Protein AF-A0A961F9R4-F1 (afdb_monomer_lite)

Radius of gyration: 24.07 Å; chains: 1; bounding box: 36×91×36 Å

Sequence (110 aa):
MMTTRLPLLLLALLTPSSALQLRADDIAAAATPVSLIHVAKDFKVELLYSVPKGQEGSWVSMCHDDKGRLLVSDQYGRLYRVTPPAADGSPSDTKSEQIDLTIGAAQGMV

Secondary structure (DSSP, 8-state):
------------------S----HHHHHTPPPPGGGS---TT----------HHHH--EEEEEE-TTSPEEEEESSS-EEEEEPPPTTS-GGG-EEEE---S-----S--

pLDDT: mean 83.54, std 19.88, range [41.75, 98.25]

Foldseek 3Di:
DDDDDDDDPPPPPPDPPPPDPPDVLNVVQFDDDLVPDDDDPPDDDDDLDGDSCVPQNAWQDWDADPVRWIWTAHQPDFIKIWDADPPPDDSPVIDIGTDPDPDGNPNDDD

Structure (mmCIF, N/CA/C/O backbone):
data_AF-A0A961F9R4-F1
#
_entry.id   AF-A0A961F9R4-F1
#
loop_
_atom_site.group_PDB
_atom_site.id
_atom_site.type_symbol
_atom_site.label_atom_id
_atom_site.label_alt_id
_atom_site.label_comp_id
_atom_site.label_asym_id
_atom_site.label_entity_id
_atom_site.label_seq_id
_atom_site.pdbx_PDB_ins_code
_atom_site.Cartn_x
_atom_site.Cartn_y
_atom_site.Cartn_z
_atom_site.occupancy
_atom_site.B_iso_or_equiv
_atom_site.auth_seq_id
_atom_site.auth_comp_id
_atom_site.auth_asym_id
_atom_site.auth_atom_id
_atom_site.pdbx_PDB_model_num
ATOM 1 N N . MET A 1 1 ? -11.009 77.622 16.530 1.00 41.75 1 MET A N 1
ATOM 2 C CA . MET A 1 1 ? -11.019 76.611 17.610 1.00 41.75 1 MET A CA 1
ATOM 3 C C . MET A 1 1 ? -11.364 75.283 16.956 1.00 41.75 1 MET A C 1
ATOM 5 O O . MET A 1 1 ? -12.411 75.210 16.340 1.00 41.75 1 MET A O 1
ATOM 9 N N . MET A 1 2 ? -10.351 74.433 16.744 1.00 44.88 2 MET A N 1
ATOM 10 C CA . MET A 1 2 ? -10.231 73.095 17.367 1.00 44.88 2 MET A CA 1
ATOM 11 C C . MET A 1 2 ? -11.304 72.109 16.875 1.00 44.88 2 MET A C 1
ATOM 13 O O . MET A 1 2 ? -12.479 72.389 17.002 1.00 4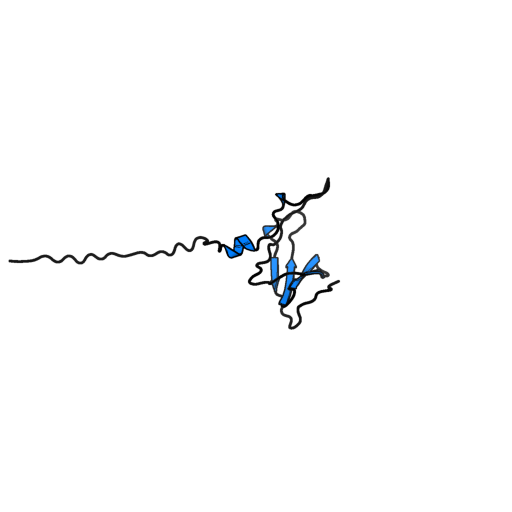4.88 2 MET A O 1
ATOM 17 N N . THR A 1 3 ? -11.036 70.921 16.341 1.00 44.66 3 THR A N 1
ATOM 18 C CA . THR A 1 3 ? -9.815 70.121 16.170 1.00 44.66 3 THR A CA 1
ATOM 19 C C . THR A 1 3 ? -10.234 68.880 15.367 1.00 44.66 3 THR A C 1
ATOM 21 O O . THR A 1 3 ? -11.278 68.297 15.640 1.00 44.66 3 THR A O 1
ATOM 24 N N . THR A 1 4 ? -9.405 68.503 14.398 1.00 54.44 4 THR A N 1
ATOM 25 C CA . THR A 1 4 ? -9.123 67.165 13.842 1.00 54.44 4 THR A CA 1
ATOM 26 C C . THR A 1 4 ? -9.739 65.970 14.579 1.00 54.44 4 THR A C 1
ATOM 28 O O . THR A 1 4 ? -9.507 65.893 15.779 1.00 54.44 4 THR A O 1
ATOM 31 N N . ARG A 1 5 ? -10.329 64.987 13.862 1.00 50.50 5 ARG A N 1
ATOM 32 C CA . ARG A 1 5 ? -10.055 63.529 14.009 1.00 50.50 5 ARG A CA 1
ATOM 33 C C . ARG A 1 5 ? -10.430 62.746 12.738 1.00 50.50 5 ARG A C 1
ATOM 35 O O . ARG A 1 5 ? -11.599 62.564 12.424 1.00 50.50 5 ARG A O 1
ATOM 42 N N . LEU A 1 6 ? -9.401 62.271 12.043 1.00 50.91 6 LEU A N 1
ATOM 43 C CA . LEU A 1 6 ? -9.440 61.250 10.995 1.00 50.91 6 LEU A CA 1
ATOM 44 C C . LEU A 1 6 ? -9.558 59.864 11.664 1.00 50.91 6 LEU A C 1
ATOM 46 O O . LEU A 1 6 ? -8.750 59.595 12.557 1.00 50.91 6 LEU A O 1
ATOM 50 N N . PRO A 1 7 ? -10.479 58.965 11.274 1.00 53.97 7 PRO A N 1
ATOM 51 C CA . PRO A 1 7 ? -10.390 57.573 11.679 1.00 53.97 7 PRO A CA 1
ATOM 52 C C . PRO A 1 7 ? -9.507 56.822 10.677 1.00 53.97 7 PRO A C 1
ATOM 54 O O . PRO A 1 7 ? -9.842 56.650 9.507 1.00 53.97 7 PRO A O 1
ATOM 57 N N . LEU A 1 8 ? -8.346 56.399 11.165 1.00 50.75 8 LEU A N 1
ATOM 58 C CA . LEU A 1 8 ? -7.455 55.446 10.522 1.00 50.75 8 LEU A CA 1
ATOM 59 C C . LEU A 1 8 ? -8.167 54.082 10.468 1.00 50.75 8 LEU A C 1
ATOM 61 O O . LEU A 1 8 ? -8.217 53.374 11.471 1.00 50.75 8 LEU A O 1
ATOM 65 N N . LEU A 1 9 ? -8.751 53.719 9.323 1.00 47.59 9 LEU A N 1
ATOM 66 C CA . LEU A 1 9 ? -9.284 52.374 9.097 1.00 47.59 9 LEU A CA 1
ATOM 67 C C . LEU A 1 9 ? -8.148 51.491 8.559 1.00 47.59 9 LEU A C 1
ATOM 69 O O . LEU A 1 9 ? -7.909 51.420 7.356 1.00 47.59 9 LEU A O 1
ATOM 73 N N . LEU A 1 10 ? -7.396 50.862 9.463 1.00 46.22 10 LEU A N 1
ATOM 74 C CA . LEU A 1 10 ? -6.391 49.865 9.102 1.00 46.22 10 LEU A CA 1
ATOM 75 C C . LEU A 1 10 ? -7.106 48.524 8.866 1.00 46.22 10 LEU A C 1
ATOM 77 O O . LEU A 1 10 ? -7.372 47.774 9.803 1.00 46.22 10 LEU A O 1
ATOM 81 N N . LEU A 1 11 ? -7.461 48.242 7.612 1.00 49.03 11 LEU A N 1
ATOM 82 C CA . LEU A 1 11 ? -7.952 46.932 7.188 1.00 49.03 11 LEU A CA 1
ATOM 83 C C . LEU A 1 11 ? -6.771 45.950 7.179 1.00 49.03 11 LEU A C 1
ATOM 85 O O . LEU A 1 11 ? -6.025 45.865 6.205 1.00 49.03 11 LEU A O 1
ATOM 89 N N . ALA A 1 12 ? -6.580 45.217 8.274 1.00 52.28 12 ALA A N 1
ATOM 90 C CA . ALA A 1 12 ? -5.672 44.078 8.297 1.00 52.28 12 ALA A CA 1
ATOM 91 C C . ALA A 1 12 ? -6.321 42.912 7.533 1.00 52.28 12 ALA A C 1
ATOM 93 O O . ALA A 1 12 ? -7.086 42.129 8.093 1.00 52.28 12 ALA A O 1
ATOM 94 N N . LEU A 1 13 ? -6.028 42.807 6.236 1.00 48.62 13 LEU A N 1
ATOM 95 C CA . LEU A 1 13 ? -6.225 41.579 5.467 1.00 48.62 13 LEU A CA 1
ATOM 96 C C . LEU A 1 13 ? -5.228 40.531 5.985 1.00 48.62 13 LEU A C 1
ATOM 98 O O . LEU A 1 13 ? -4.146 40.365 5.429 1.00 48.62 13 LEU A O 1
ATOM 102 N N . LEU A 1 14 ? -5.576 39.830 7.069 1.00 51.97 14 LEU A N 1
ATOM 103 C CA . LEU A 1 14 ? -4.977 38.528 7.348 1.00 51.97 14 LEU A CA 1
ATOM 104 C C . LEU A 1 14 ? -5.548 37.552 6.323 1.00 51.97 14 LEU A C 1
ATOM 106 O O . LEU A 1 14 ? -6.595 36.944 6.534 1.00 51.97 14 LEU A O 1
ATOM 110 N N . THR A 1 15 ? -4.860 37.396 5.201 1.00 47.34 15 THR A N 1
ATOM 111 C CA . THR A 1 15 ? -4.942 36.142 4.467 1.00 47.34 15 THR A CA 1
ATOM 112 C C . THR A 1 15 ? -4.077 35.140 5.232 1.00 47.34 15 THR A C 1
ATOM 114 O O . THR A 1 15 ? -2.852 35.287 5.259 1.00 47.34 15 THR A O 1
ATOM 117 N N . PRO A 1 16 ? -4.634 34.102 5.882 1.00 46.47 16 PRO A N 1
ATOM 118 C CA . PRO A 1 16 ? -3.834 32.913 6.076 1.00 46.47 16 PRO A CA 1
ATOM 119 C C . PRO A 1 16 ? -3.594 32.372 4.669 1.00 46.47 16 PRO A C 1
ATOM 121 O O . PRO A 1 16 ? -4.493 31.850 4.013 1.00 46.47 16 PRO A O 1
ATOM 124 N N . SER A 1 17 ? -2.384 32.592 4.165 1.00 53.16 17 SER A N 1
ATOM 125 C CA . SER A 1 17 ? -1.887 31.906 2.983 1.00 53.16 17 SER A CA 1
ATOM 126 C C . SER A 1 17 ? -1.829 30.420 3.340 1.00 53.16 17 SER A C 1
ATOM 128 O O . SER A 1 17 ? -0.827 29.926 3.843 1.00 53.16 17 SER A O 1
ATOM 130 N N . SER A 1 18 ? -2.933 29.695 3.148 1.00 53.06 18 SER A N 1
ATOM 131 C CA . SER A 1 18 ? -2.998 28.233 3.265 1.00 53.06 18 SER A CA 1
ATOM 132 C C . SER A 1 18 ? -2.382 27.560 2.035 1.00 53.06 18 SER A C 1
ATOM 134 O O . SER A 1 18 ? -2.887 26.559 1.535 1.00 53.06 18 SER A O 1
ATOM 136 N N . ALA A 1 19 ? -1.275 28.110 1.539 1.00 54.53 19 ALA A N 1
ATOM 137 C CA . ALA A 1 19 ? -0.407 27.419 0.612 1.00 54.53 19 ALA A CA 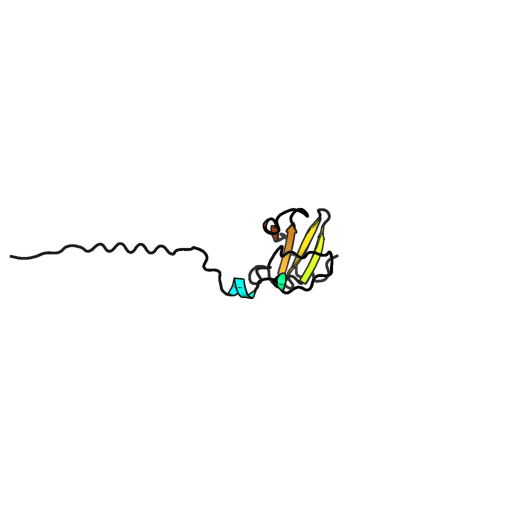1
ATOM 138 C C . ALA A 1 19 ? 0.519 26.524 1.445 1.00 54.53 19 ALA A C 1
ATOM 140 O O . ALA A 1 19 ? 1.494 26.994 2.019 1.00 54.53 19 ALA A O 1
ATOM 141 N N . LEU A 1 20 ? 0.152 25.243 1.537 1.00 49.38 20 LEU A N 1
ATOM 142 C CA . LEU A 1 20 ? 1.042 24.121 1.849 1.00 49.38 20 LEU A CA 1
ATOM 143 C C . LEU A 1 20 ? 2.008 24.347 3.031 1.00 49.38 20 LEU A C 1
ATOM 145 O O . LEU A 1 20 ? 3.227 24.362 2.875 1.00 49.38 20 LEU A O 1
ATOM 149 N N . GLN A 1 21 ? 1.477 24.415 4.253 1.00 50.78 21 GLN A N 1
ATOM 150 C CA . GLN A 1 21 ? 2.306 24.089 5.413 1.00 50.78 21 GLN A CA 1
ATOM 151 C C . GLN A 1 21 ? 2.409 22.561 5.492 1.00 50.78 21 GLN A C 1
ATOM 153 O O . GLN A 1 21 ? 1.665 21.939 6.252 1.00 50.78 21 GLN A O 1
ATOM 158 N N . LEU A 1 22 ? 3.279 21.969 4.665 1.00 49.41 22 LEU A N 1
ATOM 159 C CA . LEU A 1 22 ? 3.657 20.559 4.773 1.00 49.41 22 LEU A CA 1
ATOM 160 C C . LEU A 1 22 ? 4.055 20.323 6.236 1.00 49.41 22 LEU A C 1
ATOM 162 O O . LEU A 1 22 ? 4.957 20.996 6.750 1.00 49.41 22 LEU A O 1
ATOM 166 N N . ARG A 1 23 ? 3.307 19.487 6.960 1.00 57.09 23 ARG A N 1
ATOM 167 C CA . ARG A 1 23 ? 3.572 19.280 8.385 1.00 57.09 23 ARG A CA 1
ATOM 168 C C . ARG A 1 23 ? 4.881 18.503 8.472 1.00 57.09 23 ARG A C 1
ATOM 170 O O . ARG A 1 23 ? 5.123 17.610 7.670 1.00 57.09 23 ARG A O 1
ATOM 177 N N . ALA A 1 24 ? 5.745 18.836 9.427 1.00 50.69 24 ALA A N 1
ATOM 178 C CA . ALA A 1 24 ? 7.005 18.109 9.616 1.00 50.69 24 ALA A CA 1
ATOM 179 C C . ALA A 1 24 ? 6.776 16.592 9.809 1.00 50.69 24 ALA A C 1
ATOM 181 O O . ALA A 1 24 ? 7.613 15.786 9.407 1.00 50.69 24 ALA A O 1
ATOM 182 N N . ASP A 1 25 ? 5.604 16.219 10.333 1.00 49.00 25 ASP A N 1
ATOM 183 C CA . ASP A 1 25 ? 5.149 14.834 10.462 1.00 49.00 25 ASP A CA 1
ATOM 184 C C . ASP A 1 25 ? 4.947 14.127 9.104 1.00 49.00 25 ASP A C 1
ATOM 186 O O . ASP A 1 25 ? 5.216 12.931 9.006 1.00 49.00 25 ASP A O 1
ATOM 190 N N . ASP A 1 26 ? 4.570 14.851 8.040 1.00 51.53 26 ASP A N 1
ATOM 191 C CA . ASP A 1 26 ? 4.436 14.302 6.678 1.00 51.53 26 ASP A CA 1
ATOM 192 C C . ASP A 1 26 ? 5.806 13.955 6.067 1.00 51.53 26 ASP A C 1
ATOM 194 O O . ASP A 1 26 ? 5.924 13.017 5.280 1.00 51.53 26 ASP A O 1
ATOM 198 N N . ILE A 1 27 ? 6.865 14.684 6.447 1.00 53.78 27 ILE A N 1
ATOM 199 C CA . ILE A 1 27 ? 8.239 14.413 5.991 1.00 53.78 27 ILE A CA 1
ATOM 200 C C . ILE A 1 27 ? 8.854 13.236 6.766 1.00 53.78 27 ILE A C 1
ATOM 202 O O . ILE A 1 27 ? 9.610 12.451 6.196 1.00 53.78 27 ILE A O 1
ATOM 206 N N . ALA A 1 28 ? 8.518 13.075 8.049 1.00 54.19 28 ALA A N 1
ATOM 207 C CA . ALA A 1 28 ? 9.066 12.019 8.905 1.00 54.19 28 ALA A CA 1
ATOM 208 C C . ALA A 1 28 ? 8.465 10.618 8.651 1.00 54.19 28 ALA A C 1
ATOM 210 O O . ALA A 1 28 ? 9.034 9.624 9.104 1.00 54.19 28 ALA A O 1
ATOM 211 N N . ALA A 1 29 ? 7.341 10.522 7.932 1.00 63.91 29 ALA A N 1
ATOM 212 C CA . ALA A 1 29 ? 6.637 9.268 7.641 1.00 63.91 29 ALA A CA 1
ATOM 213 C C . ALA A 1 29 ? 6.687 8.841 6.158 1.00 63.91 29 ALA A C 1
ATOM 215 O O . ALA A 1 29 ? 5.969 7.923 5.762 1.00 63.91 29 ALA A O 1
ATOM 216 N N . ALA A 1 30 ? 7.510 9.489 5.329 1.00 80.81 30 ALA A N 1
ATOM 217 C CA . ALA A 1 30 ? 7.629 9.150 3.914 1.00 80.81 30 ALA A CA 1
ATOM 218 C C . ALA A 1 30 ? 8.339 7.799 3.695 1.00 80.81 30 ALA A C 1
ATOM 220 O O . ALA A 1 30 ? 9.236 7.417 4.450 1.00 80.81 30 ALA A O 1
ATOM 221 N N . ALA A 1 31 ? 7.956 7.078 2.636 1.00 89.94 31 ALA A N 1
ATOM 222 C CA . ALA A 1 31 ? 8.646 5.859 2.226 1.00 89.94 31 ALA A CA 1
ATOM 223 C C . ALA A 1 31 ? 10.117 6.135 1.862 1.00 89.94 31 ALA A C 1
ATOM 225 O O . ALA A 1 31 ? 10.475 7.242 1.452 1.00 89.94 31 ALA A O 1
ATOM 226 N N . THR A 1 32 ? 10.967 5.108 1.974 1.00 92.31 32 THR A N 1
ATOM 227 C CA . THR A 1 32 ? 12.385 5.189 1.598 1.00 92.31 32 THR A CA 1
ATOM 228 C C . THR A 1 32 ? 12.535 5.743 0.175 1.00 92.31 32 THR A C 1
ATOM 230 O O . THR A 1 32 ? 11.976 5.159 -0.758 1.00 92.31 32 THR A O 1
ATOM 233 N N . PRO A 1 33 ? 13.297 6.835 -0.028 1.00 92.44 33 PRO A N 1
ATOM 234 C CA . PRO A 1 33 ? 13.547 7.373 -1.358 1.00 92.44 33 PRO A CA 1
ATOM 235 C C . PRO A 1 33 ? 14.142 6.322 -2.300 1.00 92.44 33 PRO A C 1
ATOM 237 O O . PRO A 1 33 ? 15.070 5.606 -1.926 1.00 92.44 33 PRO A O 1
ATOM 240 N N . VAL A 1 34 ? 13.661 6.278 -3.547 1.00 94.06 34 VAL A N 1
ATOM 241 C CA . VAL A 1 34 ? 14.104 5.295 -4.558 1.00 94.06 34 VAL A CA 1
ATOM 242 C C . VAL A 1 34 ? 15.619 5.341 -4.785 1.00 94.06 34 VAL A C 1
ATOM 244 O O . VAL A 1 34 ? 16.243 4.302 -4.967 1.00 94.06 34 VAL A O 1
ATOM 247 N N . SER A 1 35 ? 16.235 6.525 -4.708 1.00 94.62 35 SER A N 1
ATOM 248 C CA . SER A 1 35 ? 17.686 6.706 -4.860 1.00 94.62 35 SER A CA 1
ATOM 249 C C . SER A 1 35 ? 18.529 6.003 -3.790 1.00 94.62 35 SER A C 1
ATOM 251 O O . SER A 1 35 ? 19.732 5.848 -3.983 1.00 94.62 35 SER A O 1
ATOM 253 N N . LEU A 1 36 ? 17.920 5.585 -2.675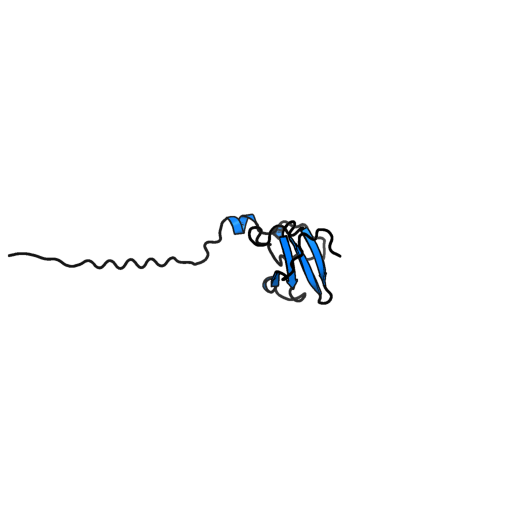 1.00 96.19 36 LEU A N 1
ATOM 254 C CA . LEU A 1 36 ? 18.573 4.842 -1.595 1.00 96.19 36 LEU A CA 1
ATOM 255 C C . LEU A 1 36 ? 18.347 3.324 -1.691 1.00 96.19 36 LEU A C 1
ATOM 257 O O . LEU A 1 36 ? 18.833 2.581 -0.840 1.00 96.19 36 LEU A O 1
ATOM 261 N N . ILE A 1 37 ? 17.610 2.849 -2.699 1.00 96.44 37 ILE A N 1
ATOM 262 C CA . ILE A 1 37 ? 17.319 1.429 -2.903 1.00 96.44 37 ILE A CA 1
ATOM 263 C C . ILE A 1 37 ? 18.315 0.864 -3.917 1.00 96.44 37 ILE A C 1
ATOM 265 O O . ILE A 1 37 ? 18.426 1.349 -5.041 1.00 96.44 37 ILE A O 1
ATOM 269 N N . HIS A 1 38 ? 19.029 -0.197 -3.540 1.00 97.12 38 HIS A N 1
ATOM 270 C CA . HIS A 1 38 ? 19.846 -0.948 -4.489 1.00 97.12 38 HIS A CA 1
ATOM 271 C C . HIS A 1 38 ? 18.953 -1.823 -5.366 1.00 97.12 38 HIS A C 1
ATOM 273 O O . HIS A 1 38 ? 18.259 -2.711 -4.872 1.00 97.12 38 HIS A O 1
ATOM 279 N N . VAL A 1 39 ? 18.993 -1.578 -6.673 1.00 96.81 39 VAL A N 1
ATOM 280 C CA . VAL A 1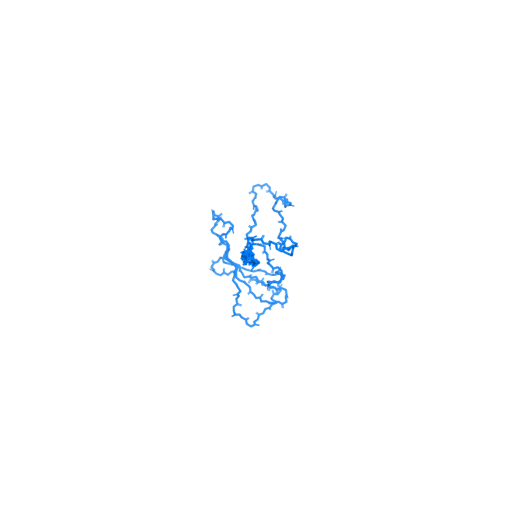 39 ? 18.172 -2.281 -7.660 1.00 96.81 39 VAL A CA 1
ATOM 281 C C . VAL A 1 39 ? 19.069 -3.163 -8.523 1.00 96.81 39 VAL A C 1
ATOM 283 O O . VAL A 1 39 ? 20.157 -2.754 -8.932 1.00 96.81 39 VAL A O 1
ATOM 286 N N . ALA A 1 40 ? 18.629 -4.397 -8.771 1.00 98.00 40 ALA A N 1
ATOM 287 C CA . ALA A 1 40 ? 19.340 -5.319 -9.645 1.00 98.00 40 ALA A CA 1
ATOM 288 C C . ALA A 1 40 ? 19.384 -4.792 -11.088 1.00 98.00 40 ALA A C 1
ATOM 290 O O . ALA A 1 40 ? 18.528 -4.016 -11.517 1.00 98.00 40 ALA A O 1
ATOM 291 N N . LYS A 1 41 ? 20.383 -5.241 -11.854 1.00 97.75 41 LYS A N 1
ATOM 292 C CA . LYS A 1 41 ? 20.481 -4.911 -13.278 1.00 97.75 41 LYS A CA 1
ATOM 293 C C . LYS A 1 41 ? 19.184 -5.310 -13.995 1.00 97.75 41 LYS A C 1
ATOM 295 O O . LYS A 1 41 ? 18.664 -6.392 -13.747 1.00 97.75 41 LYS A O 1
ATOM 300 N N . ASP A 1 42 ? 18.706 -4.434 -14.877 1.00 97.56 42 ASP A N 1
ATOM 301 C CA . ASP A 1 42 ? 17.493 -4.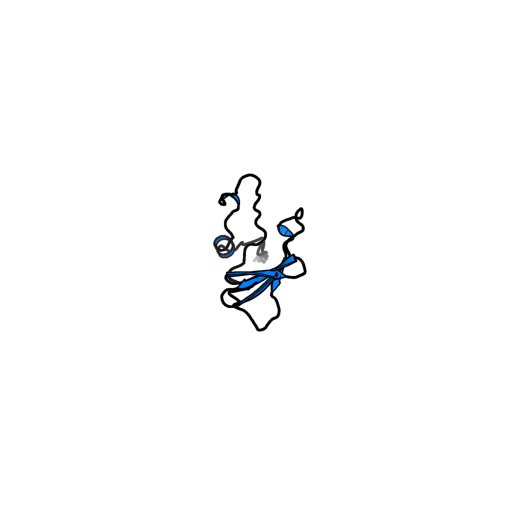608 -15.689 1.00 97.56 42 ASP A CA 1
ATOM 302 C C . ASP A 1 42 ? 16.164 -4.577 -14.894 1.00 97.56 42 ASP A C 1
ATOM 304 O O . ASP A 1 42 ? 15.106 -4.853 -15.453 1.00 97.56 42 ASP A O 1
ATOM 308 N N . PHE A 1 43 ? 16.191 -4.166 -13.617 1.00 96.62 43 PHE A N 1
ATOM 309 C CA . PHE A 1 43 ? 14.997 -3.868 -12.813 1.00 96.62 43 PHE A CA 1
ATOM 310 C C . PHE A 1 43 ? 14.799 -2.358 -12.620 1.00 96.62 43 PHE A C 1
ATOM 312 O O . PHE A 1 43 ? 15.744 -1.569 -12.662 1.00 96.62 43 PHE A O 1
ATOM 319 N N . LYS A 1 44 ? 13.550 -1.961 -12.356 1.00 93.31 44 LYS A N 1
ATOM 320 C CA . LYS A 1 44 ? 13.142 -0.588 -12.036 1.00 93.31 44 LYS A CA 1
ATOM 321 C C . LYS A 1 44 ? 12.312 -0.594 -10.752 1.00 93.31 44 LYS A C 1
ATOM 323 O O . LYS A 1 44 ? 11.546 -1.525 -10.519 1.00 93.31 44 LYS A O 1
ATOM 328 N N . VAL A 1 45 ? 12.463 0.447 -9.937 1.00 94.56 45 VAL A N 1
ATOM 329 C CA . VAL A 1 45 ? 11.661 0.678 -8.729 1.00 94.56 45 VAL A CA 1
ATOM 330 C C . VAL A 1 45 ? 11.043 2.067 -8.810 1.00 94.56 45 VAL A C 1
ATOM 332 O O . VAL A 1 45 ? 11.698 3.016 -9.237 1.00 94.56 45 VAL A O 1
ATOM 335 N N . GLU A 1 46 ? 9.785 2.179 -8.393 1.00 94.25 46 GLU A N 1
ATOM 336 C CA . GLU A 1 46 ? 9.025 3.427 -8.359 1.00 94.25 46 GLU A CA 1
ATOM 337 C C . GLU A 1 46 ? 8.273 3.531 -7.034 1.00 94.25 46 GLU A C 1
ATOM 339 O O . GLU A 1 46 ? 7.802 2.529 -6.494 1.00 94.25 46 GLU A O 1
ATOM 344 N N . LEU A 1 47 ? 8.162 4.749 -6.501 1.00 94.62 47 LEU A N 1
ATOM 345 C CA . LEU A 1 47 ? 7.331 5.016 -5.334 1.00 94.62 47 LEU A CA 1
ATOM 346 C C . LEU A 1 47 ? 5.891 5.260 -5.792 1.00 94.62 47 LEU A C 1
ATOM 348 O O . LEU A 1 47 ? 5.615 6.284 -6.409 1.00 94.62 47 LEU A O 1
ATOM 352 N N . LEU A 1 48 ? 4.989 4.334 -5.464 1.00 94.75 48 LEU A N 1
ATOM 353 C CA . LEU A 1 48 ? 3.560 4.457 -5.773 1.00 94.75 48 LEU A CA 1
ATOM 354 C C . LEU A 1 48 ? 2.779 5.177 -4.669 1.00 94.75 48 LEU A C 1
ATOM 356 O O . LEU A 1 48 ? 1.883 5.966 -4.949 1.00 94.75 48 LEU A O 1
ATOM 360 N N . TYR A 1 49 ? 3.107 4.894 -3.407 1.00 94.19 49 TYR A N 1
ATOM 361 C CA . TYR A 1 49 ? 2.361 5.410 -2.267 1.00 94.19 49 TYR A CA 1
ATOM 362 C C . TYR A 1 49 ? 3.227 5.451 -1.005 1.00 94.19 49 TYR A C 1
ATOM 364 O O . TYR A 1 49 ? 3.914 4.479 -0.688 1.00 94.19 49 TYR A O 1
ATOM 372 N N . SER A 1 50 ? 3.170 6.570 -0.281 1.00 94.44 50 SER A N 1
ATOM 373 C CA . SER A 1 50 ? 3.710 6.696 1.076 1.00 94.44 50 SER A CA 1
ATOM 374 C C . SER A 1 50 ? 2.542 6.683 2.048 1.00 94.44 50 SER A C 1
ATOM 376 O O . SER A 1 50 ? 1.706 7.583 2.003 1.00 94.44 50 SER A O 1
ATOM 378 N N . VAL A 1 51 ? 2.493 5.677 2.919 1.00 94.12 51 VAL A N 1
ATOM 379 C CA . VAL A 1 51 ? 1.396 5.518 3.877 1.00 94.12 51 VAL A CA 1
ATOM 380 C C . VAL A 1 51 ? 1.408 6.680 4.875 1.00 94.12 51 VAL A C 1
ATOM 382 O O . VAL A 1 51 ? 2.405 6.856 5.584 1.00 94.12 51 VAL A O 1
ATOM 385 N N . PRO A 1 52 ? 0.322 7.463 4.990 1.00 92.94 52 PRO A N 1
ATOM 386 C CA . PRO A 1 52 ? 0.216 8.509 5.993 1.00 92.94 52 PRO A CA 1
ATOM 387 C C . PRO A 1 52 ? 0.025 7.856 7.364 1.00 92.94 52 PRO A C 1
ATOM 389 O O . PRO A 1 52 ? -1.094 7.629 7.818 1.00 92.94 52 PRO A O 1
ATOM 392 N N . LYS A 1 53 ? 1.134 7.546 8.045 1.00 90.25 53 LYS A N 1
ATOM 393 C CA . LYS A 1 53 ? 1.162 6.716 9.264 1.00 90.25 53 LYS A CA 1
ATOM 394 C C . LYS A 1 53 ? 0.197 7.166 10.369 1.00 90.25 53 LYS A C 1
ATOM 396 O O . LYS A 1 53 ? -0.344 6.330 11.084 1.00 90.25 53 LYS A O 1
ATOM 401 N N . GLY A 1 54 ? -0.034 8.473 10.513 1.00 91.06 54 GLY A N 1
ATOM 402 C CA . GLY A 1 54 ? -0.971 9.019 11.505 1.00 91.06 54 GLY A CA 1
ATOM 403 C C . GLY A 1 54 ? -2.456 8.787 11.186 1.00 91.06 54 GLY A C 1
ATOM 404 O O . GLY A 1 54 ? -3.292 8.946 12.069 1.00 91.06 54 GLY A O 1
ATOM 405 N N . GLN A 1 55 ? -2.778 8.429 9.943 1.00 92.50 55 GLN A N 1
ATOM 406 C CA . GLN A 1 55 ? -4.141 8.240 9.435 1.00 92.50 55 GLN A CA 1
ATOM 407 C C . GLN A 1 55 ? -4.403 6.770 9.091 1.00 92.50 55 GLN A C 1
ATOM 409 O O . GLN A 1 55 ? -5.447 6.235 9.451 1.00 92.50 55 GLN A O 1
ATOM 414 N N . GLU A 1 56 ? -3.440 6.114 8.438 1.00 94.81 56 GLU A N 1
ATOM 415 C CA . GLU A 1 56 ? -3.590 4.758 7.894 1.00 94.81 56 GLU A CA 1
ATOM 416 C C . GLU A 1 56 ? -2.757 3.694 8.625 1.00 94.81 56 GLU A C 1
ATOM 418 O O . GLU A 1 56 ? -2.781 2.519 8.256 1.00 94.81 56 GLU A O 1
ATOM 423 N N . GLY A 1 57 ? -2.043 4.096 9.681 1.00 93.81 57 GLY A N 1
ATOM 424 C CA . GLY A 1 57 ? -1.283 3.200 10.543 1.00 93.81 57 GLY A CA 1
ATOM 425 C C . GLY A 1 57 ? -0.025 2.637 9.883 1.00 93.81 57 GLY A C 1
ATOM 426 O O . GLY A 1 57 ? 0.692 3.330 9.162 1.00 93.81 57 GLY A O 1
ATOM 427 N N . SER A 1 58 ? 0.296 1.382 10.193 1.00 95.00 58 SER A N 1
ATOM 428 C CA . SER A 1 58 ? 1.493 0.696 9.702 1.00 95.00 58 SER A CA 1
ATOM 429 C C . SER A 1 58 ? 1.076 -0.507 8.877 1.00 95.00 58 SER A C 1
ATOM 431 O O . SER A 1 58 ? 0.647 -1.512 9.436 1.00 95.00 58 SER A O 1
ATOM 433 N N . TRP A 1 59 ? 1.223 -0.439 7.556 1.00 95.94 59 TRP A N 1
ATOM 434 C CA . TRP A 1 59 ? 0.853 -1.559 6.693 1.00 95.94 59 TRP A CA 1
ATOM 435 C C . TRP A 1 59 ? 1.863 -2.705 6.809 1.00 95.94 59 TRP A C 1
ATOM 437 O O . TRP A 1 59 ? 3.057 -2.501 6.603 1.00 95.94 59 TRP A O 1
ATOM 447 N N . VAL A 1 60 ? 1.394 -3.906 7.162 1.00 96.50 60 VAL A N 1
ATOM 448 C CA . VAL A 1 60 ? 2.257 -5.063 7.494 1.00 96.50 60 VAL A CA 1
ATOM 449 C C . VAL A 1 60 ? 1.991 -6.313 6.660 1.00 96.50 60 VAL A C 1
ATOM 451 O O . VAL A 1 60 ? 2.812 -7.225 6.656 1.00 96.50 60 VAL A O 1
ATOM 454 N N . SER A 1 61 ? 0.862 -6.375 5.958 1.00 97.56 61 SER A N 1
ATOM 455 C CA . SER A 1 61 ? 0.499 -7.505 5.100 1.00 97.56 61 SER A CA 1
ATOM 456 C C . SER A 1 61 ? -0.174 -7.000 3.830 1.00 97.56 61 SER A C 1
ATOM 458 O O . SER A 1 61 ? -0.835 -5.957 3.860 1.00 97.56 61 SER A O 1
ATOM 460 N N . MET A 1 62 ? 0.010 -7.723 2.725 1.00 97.38 62 MET A N 1
ATOM 461 C CA . MET A 1 62 ? -0.620 -7.427 1.443 1.00 97.38 62 MET A CA 1
ATOM 462 C C . MET A 1 62 ? -0.892 -8.701 0.638 1.00 97.38 62 MET A C 1
ATOM 464 O O . MET A 1 62 ? -0.106 -9.643 0.708 1.00 97.38 62 MET A O 1
ATOM 468 N N . CYS A 1 63 ? -1.955 -8.707 -0.164 1.00 97.25 63 CYS A N 1
ATOM 469 C CA . CYS A 1 63 ? -2.188 -9.701 -1.216 1.00 97.25 63 CYS A CA 1
ATOM 470 C C . CYS A 1 63 ? -2.867 -9.058 -2.436 1.00 97.25 63 CYS A C 1
ATOM 472 O O . CYS A 1 63 ? -3.286 -7.900 -2.385 1.00 97.25 63 CYS A O 1
ATOM 474 N N . HIS A 1 64 ? -2.955 -9.792 -3.544 1.00 96.81 64 HIS A N 1
ATOM 475 C CA . HIS A 1 64 ? -3.664 -9.337 -4.740 1.00 96.81 64 HIS A CA 1
ATOM 476 C C . HIS A 1 64 ? -5.128 -9.771 -4.702 1.00 96.81 64 HIS A C 1
ATOM 478 O O . HIS A 1 64 ? -5.447 -10.845 -4.199 1.00 96.81 64 HIS A O 1
ATOM 484 N N . ASP A 1 65 ? -6.011 -8.971 -5.294 1.00 95.25 65 ASP A N 1
ATOM 485 C CA . ASP A 1 65 ? -7.359 -9.425 -5.627 1.00 95.25 65 ASP A CA 1
ATOM 486 C C . ASP A 1 65 ? -7.492 -9.872 -7.092 1.00 95.25 65 ASP A C 1
ATOM 488 O O . ASP A 1 65 ? -6.564 -9.774 -7.898 1.00 95.25 65 ASP A O 1
ATOM 492 N N . ASP A 1 66 ? -8.684 -10.351 -7.449 1.00 95.69 66 ASP A N 1
ATOM 493 C CA . ASP A 1 66 ? -9.033 -10.852 -8.782 1.00 95.69 66 ASP A CA 1
ATOM 494 C C . ASP A 1 66 ? -9.055 -9.777 -9.885 1.00 95.69 66 ASP A C 1
ATOM 496 O O . ASP A 1 66 ? -9.260 -10.091 -11.058 1.00 95.69 66 ASP A O 1
ATOM 500 N N . LYS A 1 67 ? -8.829 -8.507 -9.533 1.00 95.44 67 LYS A N 1
ATOM 501 C CA . LYS A 1 67 ? -8.842 -7.350 -10.440 1.00 95.44 67 LYS A CA 1
ATOM 502 C C . LYS A 1 67 ? -7.471 -6.692 -10.567 1.00 95.44 67 LYS A C 1
ATOM 504 O O . LYS A 1 67 ? -7.375 -5.606 -11.136 1.00 95.44 67 LYS A O 1
ATOM 509 N N . GLY A 1 68 ? -6.420 -7.324 -10.042 1.00 92.69 68 GLY A N 1
ATOM 510 C CA . GLY A 1 68 ? -5.057 -6.796 -10.091 1.00 92.69 68 GLY A CA 1
ATOM 511 C C . GLY A 1 68 ? -4.815 -5.625 -9.136 1.00 92.69 68 GLY A C 1
ATOM 512 O O . GLY A 1 68 ? -3.847 -4.887 -9.306 1.00 92.69 68 GLY A O 1
ATOM 513 N N . ARG A 1 69 ? -5.679 -5.438 -8.133 1.00 97.38 69 ARG A N 1
ATOM 514 C CA . ARG A 1 69 ? -5.484 -4.457 -7.058 1.00 97.38 69 ARG A CA 1
ATOM 515 C C . ARG A 1 69 ? -4.764 -5.132 -5.894 1.00 97.38 69 ARG A C 1
ATOM 517 O O . ARG A 1 69 ? -4.735 -6.358 -5.802 1.00 97.38 69 ARG A O 1
ATOM 524 N N . LEU A 1 70 ? -4.202 -4.334 -4.996 1.00 97.69 70 LEU A N 1
ATOM 525 C CA . LEU A 1 70 ? -3.617 -4.813 -3.749 1.00 97.69 70 LEU A CA 1
ATOM 526 C C . LEU A 1 70 ? -4.613 -4.599 -2.611 1.00 97.69 70 LEU A C 1
ATOM 528 O O . LEU A 1 70 ? -5.186 -3.519 -2.470 1.00 97.69 70 LEU A O 1
ATOM 532 N N . LEU A 1 71 ? -4.801 -5.613 -1.780 1.00 97.88 71 LEU A N 1
ATOM 533 C CA . LEU A 1 71 ? -5.426 -5.487 -0.472 1.00 97.88 71 LEU A CA 1
ATOM 534 C C . LEU A 1 71 ? -4.305 -5.419 0.556 1.00 97.88 71 LEU A C 1
ATOM 536 O O . LEU A 1 71 ? -3.398 -6.245 0.517 1.00 97.88 71 LEU A O 1
ATOM 540 N N . VAL A 1 72 ? -4.356 -4.449 1.461 1.00 97.88 72 VAL A N 1
ATOM 541 C CA . VAL A 1 72 ? -3.307 -4.215 2.461 1.00 97.88 72 VAL A CA 1
ATOM 542 C C . VAL A 1 72 ? -3.916 -4.074 3.849 1.00 97.88 72 VAL A C 1
ATOM 544 O O . VAL A 1 72 ? -5.031 -3.568 3.996 1.00 97.88 72 VAL A O 1
ATOM 547 N N . SER A 1 73 ? -3.191 -4.516 4.875 1.00 98.12 73 SER A N 1
ATOM 548 C CA . SER A 1 73 ? -3.634 -4.418 6.268 1.00 98.12 73 SER A CA 1
ATOM 549 C C . SER A 1 73 ? -2.732 -3.508 7.077 1.00 98.12 73 SER A C 1
ATOM 551 O O . SER A 1 73 ? -1.527 -3.750 7.173 1.00 98.12 73 SER A O 1
ATOM 553 N N . ASP A 1 74 ? -3.345 -2.544 7.759 1.00 97.38 74 ASP A N 1
ATOM 554 C CA . ASP A 1 74 ? -2.744 -1.895 8.920 1.00 97.38 74 ASP A CA 1
ATOM 555 C C . ASP A 1 74 ? -2.567 -2.915 10.060 1.00 97.38 74 ASP A C 1
ATOM 557 O O . ASP A 1 74 ? -3.431 -3.765 10.286 1.00 97.38 74 ASP A O 1
ATOM 561 N N . GLN A 1 75 ? -1.442 -2.835 10.773 1.00 97.31 75 GLN A N 1
ATOM 562 C CA . GLN A 1 75 ? -1.029 -3.724 11.858 1.00 97.31 75 GLN A CA 1
ATOM 563 C C . GLN A 1 75 ? -2.087 -3.873 12.954 1.00 97.31 75 GLN A C 1
ATOM 565 O O . GLN A 1 75 ? -2.263 -4.973 13.481 1.00 97.31 75 GLN A O 1
ATOM 570 N N . TYR A 1 76 ? -2.780 -2.780 13.286 1.00 96.06 76 TYR A N 1
ATOM 571 C CA . TYR A 1 76 ? -3.768 -2.731 14.371 1.00 96.06 76 TYR A CA 1
ATOM 572 C C . TYR A 1 76 ? -5.108 -2.121 13.948 1.00 96.06 76 TYR A C 1
ATOM 574 O O . TYR A 1 76 ? -5.944 -1.825 14.801 1.00 96.06 76 TYR A O 1
ATOM 582 N N . GLY A 1 77 ? -5.312 -1.910 12.650 1.00 96.25 77 GLY A N 1
ATOM 583 C CA . GLY A 1 77 ? -6.435 -1.128 12.152 1.00 96.25 77 GLY A CA 1
ATOM 584 C C . GLY A 1 77 ? -7.119 -1.752 10.950 1.00 96.25 77 GLY A C 1
ATOM 585 O O . GLY A 1 77 ? -7.349 -2.959 10.894 1.00 96.25 77 GLY A O 1
ATOM 586 N N . ARG A 1 78 ? -7.528 -0.888 10.022 1.00 97.88 78 ARG A N 1
ATOM 587 C CA . ARG A 1 78 ? -8.399 -1.223 8.891 1.00 97.88 78 ARG A CA 1
ATOM 588 C C . ARG A 1 78 ? -7.640 -1.916 7.758 1.00 97.88 78 ARG A C 1
ATOM 590 O O . ARG A 1 78 ? -6.411 -1.961 7.720 1.00 97.88 78 ARG A O 1
ATOM 597 N N . LEU A 1 79 ? -8.420 -2.422 6.809 1.00 98.06 79 LEU A N 1
ATOM 598 C CA . LEU A 1 79 ? -7.930 -2.865 5.513 1.00 98.06 79 LEU A CA 1
ATOM 599 C C . LEU A 1 79 ? -8.082 -1.738 4.490 1.00 98.06 79 LEU A C 1
ATOM 601 O O . LEU A 1 79 ? -9.071 -0.999 4.515 1.00 98.06 79 LEU A O 1
ATOM 605 N N . TYR A 1 80 ? -7.139 -1.658 3.563 1.00 98.19 80 TYR A N 1
ATOM 606 C CA . TYR A 1 80 ? -7.172 -0.722 2.446 1.00 98.19 80 TYR A CA 1
ATOM 607 C C . TYR A 1 80 ? -7.051 -1.476 1.132 1.00 98.19 80 TYR A C 1
ATOM 609 O O . TYR A 1 80 ? -6.558 -2.604 1.060 1.00 98.19 80 TYR A O 1
ATOM 617 N N . ARG A 1 81 ? -7.531 -0.833 0.078 1.00 98.25 81 ARG A N 1
ATOM 618 C CA . ARG A 1 81 ? -7.414 -1.274 -1.296 1.00 98.25 81 ARG A CA 1
ATOM 619 C C . ARG A 1 81 ? -6.558 -0.275 -2.046 1.00 98.25 81 ARG A C 1
ATOM 621 O O . ARG A 1 81 ? -6.919 0.895 -2.133 1.00 98.25 81 ARG A O 1
ATOM 628 N N . VAL A 1 82 ? -5.474 -0.756 -2.631 1.00 98.25 82 VAL A N 1
ATOM 629 C CA . VAL A 1 82 ? -4.600 0.033 -3.489 1.00 98.25 82 VAL A CA 1
ATOM 630 C C . VAL A 1 82 ? -4.799 -0.402 -4.932 1.00 98.25 82 VAL A C 1
ATOM 632 O O . VAL A 1 82 ? -4.611 -1.567 -5.274 1.00 98.25 82 VAL A O 1
ATOM 635 N N . THR A 1 83 ? -5.185 0.535 -5.789 1.00 98.12 83 THR A N 1
ATOM 636 C CA . THR A 1 83 ? -5.255 0.321 -7.237 1.00 98.12 83 THR A CA 1
ATOM 637 C C . THR A 1 83 ? -4.030 0.978 -7.866 1.00 98.12 83 THR A C 1
ATOM 639 O O . THR A 1 83 ? -3.996 2.211 -7.928 1.00 98.12 83 THR A O 1
ATOM 642 N N . PRO A 1 84 ? -3.013 0.200 -8.282 1.00 96.31 84 PRO A N 1
ATOM 643 C CA . PRO A 1 84 ? -1.858 0.752 -8.978 1.00 96.31 84 PRO A CA 1
ATOM 644 C C . PRO A 1 84 ? -2.258 1.276 -10.369 1.00 96.31 84 PRO A C 1
ATOM 646 O O . PRO A 1 84 ? -3.303 0.880 -10.902 1.00 96.31 84 PRO A O 1
ATOM 649 N N . PRO A 1 85 ? -1.444 2.156 -10.976 1.00 96.25 85 PRO A N 1
ATOM 650 C CA . PRO A 1 85 ? -1.622 2.543 -12.368 1.00 96.25 85 PRO A CA 1
ATOM 651 C C . PRO A 1 85 ? -1.406 1.352 -13.312 1.00 96.25 85 PRO A C 1
ATOM 653 O O . PRO A 1 85 ? -0.930 0.284 -12.918 1.00 96.25 85 PRO A O 1
ATOM 656 N N . ALA A 1 86 ? -1.708 1.559 -14.595 1.00 93.44 86 ALA A N 1
ATOM 657 C CA . ALA A 1 86 ? -1.185 0.690 -15.645 1.00 93.44 86 ALA A CA 1
ATOM 658 C C . ALA A 1 86 ? 0.358 0.655 -15.600 1.00 93.44 86 ALA A C 1
ATOM 660 O O . ALA A 1 86 ? 0.986 1.565 -15.062 1.00 93.44 86 ALA A O 1
ATOM 661 N N . ALA A 1 87 ? 0.974 -0.379 -16.177 1.00 88.38 87 ALA A N 1
ATOM 662 C CA . ALA A 1 87 ? 2.428 -0.579 -16.111 1.00 88.38 87 ALA A CA 1
ATOM 663 C C . ALA A 1 87 ? 3.252 0.580 -16.713 1.00 88.38 87 ALA A C 1
ATOM 665 O O . ALA A 1 87 ? 4.397 0.791 -16.326 1.00 88.38 87 ALA A O 1
ATOM 666 N N . ASP A 1 88 ? 2.673 1.320 -17.655 1.00 90.69 88 ASP A N 1
ATOM 667 C CA . ASP A 1 88 ? 3.216 2.521 -18.294 1.00 90.69 88 ASP A CA 1
ATOM 668 C C . ASP A 1 88 ? 2.580 3.826 -17.773 1.00 90.69 88 ASP A C 1
ATOM 670 O O . ASP A 1 88 ? 2.896 4.913 -18.260 1.00 90.69 88 ASP A O 1
ATOM 674 N N . GLY A 1 89 ? 1.682 3.725 -16.791 1.00 93.25 89 GLY A N 1
ATOM 675 C CA . GLY A 1 89 ? 0.991 4.852 -16.179 1.00 93.25 89 GLY A CA 1
ATOM 676 C C . GLY A 1 89 ? 1.841 5.589 -15.145 1.00 93.25 89 GLY A C 1
ATOM 677 O O . GLY A 1 89 ? 2.897 5.126 -14.711 1.00 93.25 89 GLY A O 1
ATOM 678 N N . SER A 1 90 ? 1.365 6.763 -14.727 1.00 95.56 90 SER A N 1
ATOM 679 C CA . SER A 1 90 ? 2.072 7.565 -13.731 1.00 95.56 90 SER A CA 1
ATOM 680 C C . SER A 1 90 ? 1.898 6.968 -12.331 1.00 95.56 90 SER A C 1
ATOM 682 O O . SER A 1 90 ? 0.767 6.671 -11.938 1.00 95.56 90 SER A O 1
ATOM 684 N N . PRO A 1 91 ? 2.962 6.888 -11.507 1.00 94.00 91 PRO A N 1
ATOM 685 C CA . PRO A 1 91 ? 2.847 6.526 -10.094 1.00 94.00 91 PRO A CA 1
ATOM 686 C C . PRO A 1 91 ? 1.815 7.357 -9.319 1.00 94.00 91 PRO A C 1
ATOM 688 O O . PRO A 1 91 ? 1.161 6.835 -8.417 1.00 94.00 91 PRO A O 1
ATOM 691 N N . SER A 1 92 ? 1.621 8.627 -9.702 1.00 94.25 92 SER A N 1
ATOM 692 C CA . SER A 1 92 ? 0.632 9.534 -9.097 1.00 94.25 92 SER A CA 1
ATOM 693 C C . SER A 1 92 ? -0.818 9.089 -9.274 1.00 94.25 92 SER A C 1
ATOM 695 O O . SER A 1 92 ? -1.688 9.577 -8.557 1.00 94.25 92 SER A O 1
ATOM 697 N N . ASP A 1 93 ? -1.088 8.195 -10.225 1.00 96.25 93 ASP A N 1
ATOM 698 C CA . ASP A 1 93 ? -2.439 7.709 -10.508 1.00 96.25 93 ASP A CA 1
ATOM 699 C C . ASP A 1 93 ? -2.832 6.542 -9.586 1.00 96.25 93 ASP A C 1
ATOM 701 O O . ASP A 1 93 ? -3.961 6.047 -9.655 1.00 96.25 93 ASP A O 1
ATOM 705 N N . THR A 1 94 ? -1.920 6.116 -8.702 1.00 97.38 94 THR A N 1
ATOM 706 C CA . THR A 1 94 ? -2.192 5.138 -7.645 1.00 97.38 94 THR A CA 1
ATOM 707 C C . THR A 1 94 ? -3.302 5.647 -6.732 1.00 97.38 94 THR A C 1
ATOM 709 O O . THR A 1 94 ? -3.229 6.748 -6.188 1.00 97.38 94 THR A O 1
ATOM 712 N N . LYS A 1 95 ? -4.323 4.819 -6.511 1.00 97.81 95 LYS A N 1
ATOM 713 C CA . LYS A 1 95 ? -5.437 5.132 -5.605 1.00 97.81 95 LYS A CA 1
ATOM 714 C C . LYS A 1 95 ? -5.363 4.253 -4.369 1.00 97.81 95 LYS A C 1
ATOM 716 O O . LYS A 1 95 ? -5.164 3.051 -4.512 1.00 97.81 95 LYS A O 1
ATOM 721 N N . SER A 1 96 ? -5.574 4.836 -3.192 1.00 97.38 96 SER A N 1
ATOM 722 C CA . SER A 1 96 ? -5.756 4.123 -1.923 1.00 97.38 96 SER A CA 1
ATOM 723 C C . SER A 1 96 ? -7.156 4.412 -1.389 1.00 97.38 96 SER A C 1
ATOM 725 O O . SER A 1 96 ? -7.587 5.565 -1.368 1.00 97.38 96 SER A O 1
ATOM 727 N N . GLU A 1 97 ? -7.880 3.370 -0.994 1.00 97.69 97 GLU A N 1
ATOM 728 C CA . GLU A 1 97 ? -9.240 3.463 -0.470 1.00 97.69 97 GLU A CA 1
ATOM 729 C C . GLU A 1 97 ? -9.379 2.560 0.757 1.00 97.69 97 GLU A C 1
ATOM 731 O O . GLU A 1 97 ? -9.085 1.366 0.688 1.00 97.69 97 GLU A O 1
ATOM 736 N N . GLN A 1 98 ? -9.879 3.087 1.877 1.00 97.94 98 GLN A N 1
ATOM 737 C CA . GLN A 1 98 ? -10.235 2.241 3.016 1.00 97.94 98 GLN A CA 1
ATOM 738 C C . GLN A 1 98 ? -11.389 1.308 2.628 1.00 97.94 98 GLN A C 1
ATOM 740 O O . GLN A 1 98 ? -12.365 1.716 1.996 1.00 97.94 98 GLN A O 1
ATOM 745 N N . ILE A 1 99 ? -11.303 0.047 3.037 1.00 97.62 99 ILE A N 1
ATOM 746 C CA . ILE A 1 99 ? -12.367 -0.930 2.831 1.00 97.62 99 ILE A CA 1
ATOM 747 C C . ILE A 1 99 ? -13.341 -0.850 4.013 1.00 97.62 99 ILE A C 1
ATOM 749 O O . ILE A 1 99 ? -12.933 -0.906 5.175 1.00 97.62 99 ILE A O 1
ATOM 753 N N . ASP A 1 100 ? -14.638 -0.737 3.718 1.00 96.81 100 ASP A N 1
ATOM 754 C CA . ASP A 1 100 ? -15.696 -0.738 4.732 1.00 96.81 100 ASP A CA 1
ATOM 755 C C . ASP A 1 100 ? -15.982 -2.163 5.222 1.00 96.81 100 ASP A C 1
ATOM 757 O O . ASP A 1 100 ? -16.883 -2.859 4.752 1.00 96.81 100 ASP A O 1
ATOM 761 N N . LEU A 1 101 ? -15.130 -2.626 6.133 1.00 95.31 101 LEU A N 1
ATOM 762 C CA . LEU A 1 101 ? -15.276 -3.889 6.837 1.00 95.31 101 LEU A CA 1
ATOM 763 C C . LEU A 1 101 ? -15.053 -3.682 8.335 1.00 95.31 101 LEU A C 1
ATOM 765 O O . LEU A 1 101 ? -14.265 -2.844 8.783 1.00 95.31 101 LEU A O 1
ATOM 769 N N . THR A 1 102 ? -15.753 -4.488 9.127 1.00 94.88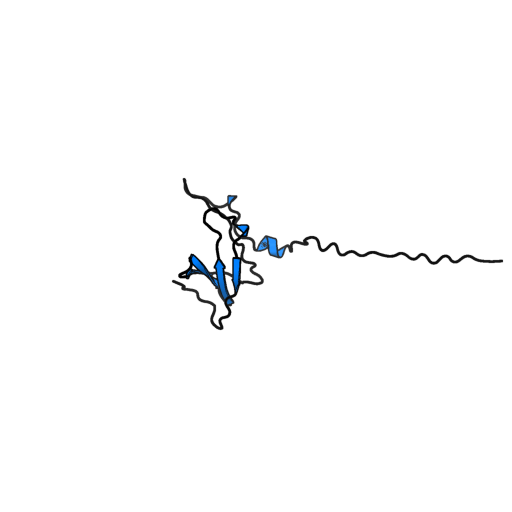 102 THR A N 1
ATOM 770 C CA . THR A 1 102 ? -15.581 -4.542 10.584 1.00 94.88 102 THR A CA 1
ATOM 771 C C . THR A 1 102 ? -14.315 -5.285 10.997 1.00 94.88 102 THR A C 1
ATOM 773 O O . THR A 1 102 ? -13.810 -5.052 12.091 1.00 94.88 102 THR A O 1
ATOM 776 N N . ILE A 1 103 ? -13.793 -6.152 10.127 1.00 94.56 103 ILE A N 1
ATOM 777 C CA . ILE A 1 103 ? -12.537 -6.877 10.333 1.00 94.56 103 ILE A CA 1
ATOM 778 C C . ILE A 1 103 ? -11.320 -6.029 9.934 1.00 94.56 103 ILE A C 1
ATOM 780 O O . ILE A 1 103 ? -11.416 -5.134 9.093 1.00 94.56 103 ILE A O 1
ATOM 784 N N . GLY A 1 104 ? -10.170 -6.336 10.531 1.00 95.75 104 GLY A N 1
ATOM 785 C CA . GLY A 1 104 ? -8.910 -5.619 10.349 1.00 95.75 104 GLY A CA 1
ATOM 786 C C . GLY A 1 104 ? -7.730 -6.400 10.929 1.00 95.75 104 GLY A C 1
ATOM 787 O O . GLY A 1 104 ? -7.893 -7.571 11.275 1.00 95.75 104 GLY A O 1
ATOM 788 N N . ALA A 1 105 ? -6.562 -5.761 11.039 1.00 96.62 105 ALA A N 1
ATOM 789 C CA . ALA A 1 105 ? -5.341 -6.349 11.608 1.00 96.62 105 ALA A CA 1
ATOM 790 C C . ALA A 1 105 ? -4.984 -7.741 11.034 1.00 96.62 105 ALA A C 1
ATOM 792 O O . ALA A 1 105 ? -4.526 -8.637 11.747 1.00 96.62 105 ALA A O 1
ATOM 793 N N . ALA A 1 106 ? -5.210 -7.942 9.734 1.00 96.44 106 ALA A N 1
ATOM 794 C CA . ALA A 1 106 ? -4.907 -9.187 9.047 1.00 96.44 106 ALA A CA 1
ATOM 795 C C . ALA A 1 106 ? -3.398 -9.274 8.771 1.00 96.44 106 ALA A C 1
ATOM 797 O O . ALA A 1 106 ? -2.881 -8.647 7.853 1.00 96.44 106 ALA A O 1
ATOM 798 N N . GLN A 1 107 ? -2.674 -10.059 9.571 1.00 96.25 107 GLN A N 1
ATOM 799 C CA . GLN A 1 107 ? -1.208 -10.149 9.481 1.00 96.25 107 GLN A CA 1
ATOM 800 C C . GLN A 1 107 ? -0.693 -11.268 8.556 1.00 96.25 107 GLN A C 1
ATOM 802 O O . GLN A 1 107 ? 0.513 -11.416 8.387 1.00 96.25 107 GLN A O 1
ATOM 807 N N . GLY A 1 108 ? -1.586 -12.054 7.950 1.00 94.38 108 GLY A N 1
ATOM 808 C CA . GLY A 1 108 ? -1.238 -13.179 7.076 1.00 94.38 108 GLY A CA 1
ATOM 809 C C . GLY A 1 108 ? -2.206 -13.304 5.906 1.00 94.38 108 GLY A C 1
ATOM 810 O O . GLY A 1 108 ? -3.031 -14.212 5.889 1.00 94.38 108 GLY A O 1
ATOM 811 N N . MET A 1 109 ? -2.139 -12.352 4.976 1.00 94.06 109 MET A N 1
ATOM 812 C CA . MET A 1 109 ? -2.963 -12.323 3.766 1.00 94.06 109 MET A CA 1
ATOM 813 C C . MET A 1 109 ? -2.317 -13.151 2.646 1.00 94.06 109 MET A C 1
ATOM 815 O O . MET A 1 109 ? -1.092 -13.152 2.514 1.00 94.06 109 MET A O 1
ATOM 819 N N . VAL A 1 110 ? -3.140 -13.845 1.853 1.00 87.50 110 VAL A N 1
ATOM 820 C CA . VAL A 1 110 ? -2.739 -14.643 0.678 1.00 87.50 110 VAL A CA 1
ATOM 821 C C . VAL A 1 110 ? -3.670 -14.392 -0.494 1.00 87.50 110 VAL A C 1
ATOM 823 O O . VAL A 1 110 ? -4.840 -14.021 -0.235 1.00 87.50 110 VAL A O 1
#